Protein AF-A0A377LPB5-F1 (afdb_monomer)

Sequence (83 aa):
MAVEWDKETAQEFITEIKVDMFNHQGALANLTAAINTASSNIQSLNTEEKDGRVYSAFIRLTARGPRASGKYYAQDPRHAGRH

InterPro domains:
  IPR002912 ACT domain [PF13291] (10-54)

Secondary structure (DSSP, 8-state):
-PPPPPS---SEEEEEEEEEEE--TTHHHHHHHHHHHTTPEEEEEEEEEETTTEEEEEEEEEEE---S-S------TT--S--

Solvent-accessible surface area (backbone atoms only — not comparable to full-atom values): 5402 Å² total; per-residue (Å²): 134,86,87,79,80,79,80,78,48,88,46,78,39,83,44,77,48,80,45,81,39,65,71,50,93,58,49,68,59,53,51,54,51,55,44,56,71,68,73,33,50,78,79,44,78,48,78,44,82,42,95,87,49,33,32,38,37,42,37,33,28,37,39,66,41,78,73,86,76,74,82,81,74,71,82,68,88,79,76,86,69,88,134

Structure (mmCIF, N/CA/C/O backbone):
data_AF-A0A377LPB5-F1
#
_entry.id   AF-A0A377LPB5-F1
#
loop_
_atom_site.group_PDB
_atom_site.id
_atom_site.type_symbol
_atom_site.label_atom_id
_atom_site.label_alt_id
_atom_site.label_comp_id
_atom_site.label_asym_id
_atom_site.label_entity_id
_atom_site.label_seq_id
_atom_site.pdbx_PDB_ins_code
_atom_site.Cartn_x
_atom_site.Cartn_y
_atom_site.Cartn_z
_atom_site.occupancy
_atom_site.B_iso_or_equiv
_atom_site.auth_seq_id
_atom_site.auth_comp_id
_atom_site.auth_asym_id
_atom_site.auth_atom_id
_atom_site.pdbx_PDB_model_num
ATOM 1 N N . MET A 1 1 ? -2.638 3.045 38.347 1.00 41.44 1 MET A N 1
ATOM 2 C CA . MET A 1 1 ? -3.948 2.747 37.730 1.00 41.44 1 MET A CA 1
ATOM 3 C C . MET A 1 1 ? -3.671 1.908 36.495 1.00 41.44 1 MET A C 1
ATOM 5 O O . MET A 1 1 ? -2.816 2.308 35.716 1.00 41.44 1 MET A O 1
ATOM 9 N N . ALA A 1 2 ? -4.265 0.718 36.381 1.00 56.19 2 ALA A N 1
ATOM 10 C CA . ALA A 1 2 ? -4.054 -0.166 35.235 1.00 56.19 2 ALA A CA 1
ATOM 11 C C . ALA A 1 2 ? -5.044 0.216 34.131 1.00 56.19 2 ALA A C 1
ATOM 13 O O . ALA A 1 2 ? -6.245 0.273 34.379 1.00 56.19 2 ALA A O 1
ATOM 14 N N . VAL A 1 3 ? -4.527 0.532 32.947 1.00 6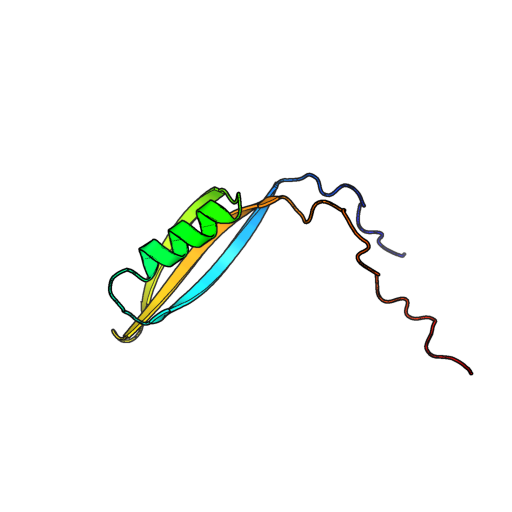6.00 3 VAL A N 1
ATOM 15 C CA . VAL A 1 3 ? -5.335 0.801 31.757 1.00 66.00 3 VAL A CA 1
ATOM 16 C C . VAL A 1 3 ? -5.657 -0.554 31.124 1.00 66.00 3 VAL A C 1
ATOM 18 O O . VAL A 1 3 ? -4.738 -1.276 30.742 1.00 66.00 3 VAL A O 1
ATOM 21 N N . GLU A 1 4 ? -6.937 -0.926 31.068 1.00 68.25 4 GLU A N 1
ATOM 22 C CA . GLU A 1 4 ? -7.402 -2.098 30.316 1.00 68.25 4 GLU A CA 1
ATOM 23 C C . GLU A 1 4 ? -7.782 -1.645 28.901 1.00 68.25 4 GLU A C 1
ATOM 25 O O . GLU A 1 4 ? -8.514 -0.671 28.731 1.00 68.25 4 GLU A O 1
ATOM 30 N N . TRP A 1 5 ? -7.254 -2.333 27.888 1.00 68.94 5 TRP A N 1
ATOM 31 C CA . TRP A 1 5 ? -7.664 -2.133 26.502 1.00 68.94 5 TRP A CA 1
ATOM 32 C C . TRP A 1 5 ? -9.061 -2.713 26.296 1.00 68.94 5 TRP A C 1
ATOM 34 O O . TR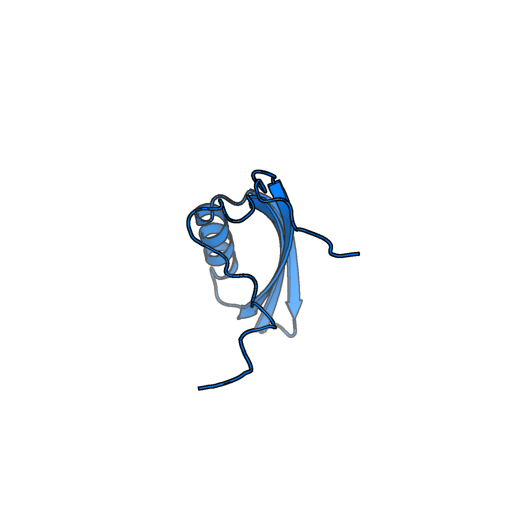P A 1 5 ? -9.324 -3.852 26.691 1.00 68.94 5 TRP A O 1
ATOM 44 N N . ASP A 1 6 ? -9.940 -1.933 25.669 1.00 62.34 6 ASP A N 1
ATOM 45 C CA . ASP A 1 6 ? -11.294 -2.371 25.350 1.00 62.34 6 ASP A CA 1
ATOM 46 C C . ASP A 1 6 ? -11.268 -3.618 24.446 1.00 62.34 6 ASP A C 1
ATOM 48 O O . ASP A 1 6 ? -10.470 -3.724 23.508 1.00 62.34 6 ASP A O 1
ATOM 52 N N . LYS A 1 7 ? -12.110 -4.602 24.776 1.00 61.84 7 LYS A N 1
ATOM 53 C CA . LYS A 1 7 ? -12.116 -5.933 24.148 1.00 61.84 7 LYS A CA 1
ATOM 54 C C . LYS A 1 7 ? -12.900 -5.956 22.835 1.00 61.84 7 LYS A C 1
ATOM 56 O O . LYS A 1 7 ? -12.779 -6.923 22.082 1.00 61.84 7 LYS A O 1
ATOM 61 N N . GLU A 1 8 ? -13.663 -4.908 22.539 1.00 56.72 8 GLU A N 1
ATOM 62 C CA . GLU A 1 8 ? -14.540 -4.817 21.379 1.00 56.72 8 GLU A CA 1
ATOM 63 C C . GLU A 1 8 ? -14.061 -3.716 20.424 1.00 56.72 8 GLU A C 1
ATOM 65 O O . GLU A 1 8 ? -14.731 -2.730 20.139 1.00 56.72 8 GLU A O 1
ATOM 70 N N . THR A 1 9 ? -12.870 -3.904 19.851 1.00 57.41 9 THR A N 1
ATOM 71 C CA . THR A 1 9 ? -12.331 -3.002 18.820 1.00 57.41 9 THR A CA 1
ATOM 72 C C . THR A 1 9 ? -12.904 -3.324 17.436 1.00 57.41 9 THR A C 1
ATOM 74 O O . THR A 1 9 ? -12.182 -3.494 16.455 1.00 57.41 9 THR A O 1
ATOM 77 N N . ALA A 1 10 ? -14.234 -3.376 17.319 1.00 58.56 10 ALA A N 1
ATOM 78 C CA . ALA A 1 10 ? -14.937 -3.461 16.032 1.00 58.56 10 ALA A CA 1
ATOM 79 C C . ALA A 1 10 ? -14.958 -2.110 15.282 1.00 58.56 10 ALA A C 1
ATOM 81 O O . ALA A 1 10 ? -15.862 -1.837 14.493 1.00 58.56 10 ALA A O 1
ATOM 82 N N . GLN A 1 11 ? -13.969 -1.256 15.539 1.00 67.69 11 GLN A N 1
ATOM 83 C CA . GLN A 1 11 ? -13.862 0.083 14.985 1.00 67.69 11 GLN A CA 1
ATOM 84 C C . GLN A 1 11 ? -12.904 0.095 13.790 1.00 67.69 11 GLN A C 1
ATOM 86 O O . GLN A 1 11 ? -11.960 -0.698 13.702 1.00 67.69 11 GLN A O 1
ATOM 91 N N . GLU A 1 12 ? -13.169 0.990 12.841 1.00 71.69 12 GLU A N 1
ATOM 92 C CA . GLU A 1 12 ? -12.236 1.289 11.761 1.00 71.69 12 GLU A CA 1
ATOM 93 C C . GLU A 1 12 ? -11.167 2.253 12.269 1.00 71.69 12 GLU A C 1
ATOM 95 O O . GLU A 1 12 ? -11.466 3.355 12.731 1.00 71.69 12 GLU A O 1
ATOM 100 N N . PHE A 1 13 ? -9.910 1.832 12.175 1.00 80.00 13 PHE A N 1
ATOM 101 C CA . PHE A 1 13 ? -8.763 2.644 12.542 1.00 80.00 13 PHE A CA 1
ATOM 102 C C . PHE A 1 13 ? -8.119 3.202 11.288 1.00 80.00 13 PHE A C 1
ATOM 104 O O . PHE A 1 13 ? -7.890 2.481 10.316 1.00 80.00 13 PHE A O 1
ATOM 111 N N . ILE A 1 14 ? -7.792 4.488 11.332 1.00 83.12 14 ILE A N 1
ATOM 112 C CA . ILE A 1 14 ? -6.950 5.107 10.318 1.00 83.12 14 ILE A CA 1
ATOM 113 C C . ILE A 1 14 ? -5.507 4.730 10.638 1.00 83.12 14 ILE A C 1
ATOM 115 O O . ILE A 1 14 ? -4.999 5.054 1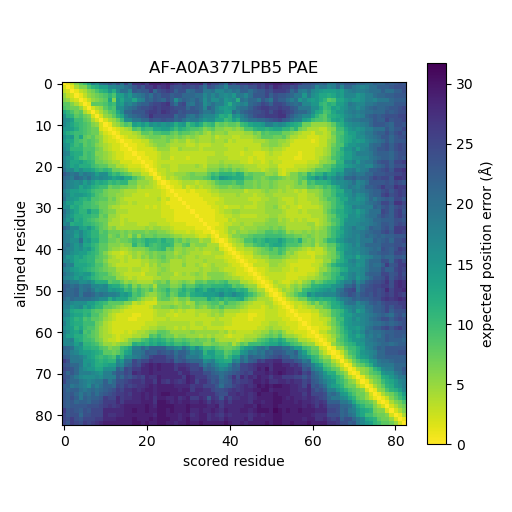1.710 1.00 83.12 14 ILE A O 1
ATOM 119 N N . THR A 1 15 ? -4.855 4.053 9.703 1.00 83.69 15 THR A N 1
ATOM 120 C CA . THR A 1 15 ? -3.451 3.660 9.796 1.00 83.69 15 THR A CA 1
ATOM 121 C C . THR A 1 15 ? -2.692 4.189 8.587 1.00 83.69 15 THR A C 1
ATOM 123 O O . THR A 1 15 ? -3.247 4.353 7.498 1.00 83.69 15 THR A O 1
ATOM 126 N N . GLU A 1 16 ? -1.424 4.506 8.806 1.00 88.00 16 GLU A N 1
ATOM 127 C CA . GLU A 1 16 ? -0.499 4.928 7.769 1.00 88.00 16 GLU A CA 1
ATOM 128 C C . GLU A 1 16 ? 0.631 3.905 7.687 1.00 88.00 16 GLU A C 1
ATOM 130 O O . GLU A 1 16 ? 1.238 3.551 8.700 1.00 88.00 16 GLU A O 1
ATOM 135 N N . ILE A 1 17 ? 0.888 3.413 6.478 1.00 87.94 17 ILE A N 1
ATOM 136 C CA . ILE A 1 17 ? 1.976 2.487 6.186 1.00 87.94 17 ILE A CA 1
ATOM 137 C C . ILE A 1 17 ? 2.927 3.123 5.177 1.00 87.94 17 ILE A C 1
ATOM 139 O O . ILE A 1 17 ? 2.503 3.757 4.209 1.00 87.94 17 ILE A O 1
ATOM 143 N N . LYS A 1 18 ? 4.225 2.923 5.399 1.00 89.62 18 LYS A N 1
ATOM 144 C CA . LYS A 1 18 ? 5.279 3.272 4.449 1.00 89.62 18 LYS A CA 1
ATOM 145 C C . LYS A 1 18 ? 5.865 1.991 3.875 1.00 89.62 18 LYS A C 1
ATOM 147 O O . LYS A 1 18 ? 6.300 1.123 4.630 1.00 89.62 18 LYS A O 1
ATOM 152 N N . VAL A 1 19 ? 5.893 1.889 2.552 1.00 87.75 19 VAL A N 1
ATOM 153 C CA . VAL A 1 19 ? 6.446 0.738 1.836 1.00 87.75 19 VAL A CA 1
ATOM 154 C C . VAL A 1 19 ? 7.530 1.219 0.885 1.00 87.75 19 VAL A C 1
ATOM 156 O O . VAL A 1 19 ? 7.246 1.938 -0.068 1.00 87.75 19 VAL A O 1
ATOM 159 N N . ASP A 1 20 ? 8.766 0.802 1.138 1.00 88.50 20 ASP A N 1
ATOM 160 C CA . ASP A 1 20 ? 9.888 1.034 0.233 1.00 88.50 20 ASP A CA 1
ATOM 161 C C . ASP A 1 20 ? 9.980 -0.138 -0.753 1.00 88.50 20 ASP A C 1
ATOM 163 O O . ASP A 1 20 ? 10.123 -1.295 -0.357 1.00 88.50 20 ASP A O 1
ATOM 167 N N . MET A 1 21 ? 9.866 0.154 -2.046 1.00 86.94 21 MET A N 1
ATOM 168 C CA . MET A 1 21 ? 9.828 -0.836 -3.120 1.00 86.94 21 MET A CA 1
ATOM 169 C C . MET A 1 21 ? 10.892 -0.546 -4.166 1.00 86.94 21 MET A C 1
ATOM 171 O O . MET A 1 21 ? 11.171 0.607 -4.475 1.00 86.94 21 MET A O 1
ATOM 175 N N . PHE A 1 22 ? 11.438 -1.587 -4.786 1.00 86.56 22 PHE A N 1
ATOM 176 C CA . PHE A 1 22 ? 12.275 -1.402 -5.968 1.00 86.56 22 PHE A CA 1
ATOM 177 C C . PHE A 1 22 ? 11.437 -0.972 -7.172 1.00 86.56 22 PHE A C 1
ATOM 179 O O . PHE A 1 22 ? 10.309 -1.431 -7.355 1.00 86.56 22 PHE A O 1
ATOM 186 N N . ASN A 1 23 ? 12.024 -0.121 -8.011 1.00 75.62 23 ASN A N 1
ATOM 187 C CA . ASN A 1 23 ? 11.433 0.355 -9.254 1.00 75.62 23 ASN A CA 1
ATOM 188 C C . ASN A 1 23 ? 11.390 -0.754 -10.313 1.00 75.62 23 ASN A C 1
ATOM 190 O O . ASN A 1 23 ? 12.189 -0.771 -11.249 1.00 75.62 23 ASN A O 1
ATOM 194 N N . HIS A 1 24 ? 10.488 -1.716 -10.145 1.00 81.44 24 HIS A N 1
ATOM 195 C CA . HIS A 1 24 ? 10.117 -2.630 -11.216 1.00 81.44 24 HIS A CA 1
ATOM 196 C C . HIS A 1 24 ? 8.725 -2.287 -11.744 1.00 81.44 24 HIS A C 1
ATOM 198 O O . HIS A 1 24 ? 7.851 -1.796 -11.021 1.00 81.44 24 HIS A O 1
ATOM 204 N N . GLN A 1 25 ? 8.498 -2.586 -13.021 1.00 82.62 25 GLN A N 1
ATOM 205 C CA . GLN A 1 25 ? 7.192 -2.420 -13.640 1.00 82.62 25 GLN A CA 1
ATOM 206 C C . GLN A 1 25 ? 6.147 -3.261 -12.888 1.00 82.62 25 GLN A C 1
ATOM 208 O O . GLN A 1 25 ? 6.318 -4.464 -12.711 1.00 82.62 25 GLN A O 1
ATOM 213 N N . GLY A 1 26 ? 5.068 -2.620 -12.431 1.00 84.19 26 GLY A N 1
ATOM 2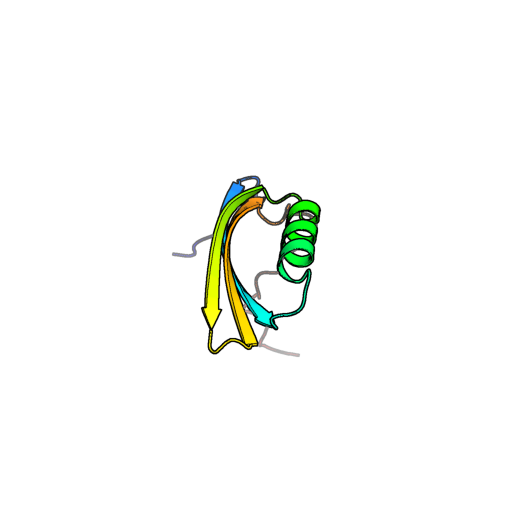14 C CA . GLY A 1 26 ? 3.962 -3.293 -11.741 1.00 84.19 26 GLY A CA 1
ATOM 215 C C . GLY A 1 26 ? 4.077 -3.396 -10.215 1.00 84.19 26 GLY A C 1
ATOM 216 O O . GLY A 1 26 ? 3.138 -3.891 -9.597 1.00 84.19 26 GLY A O 1
ATOM 217 N N . ALA A 1 27 ? 5.143 -2.879 -9.586 1.00 86.12 27 ALA A N 1
ATOM 218 C CA . ALA A 1 27 ? 5.307 -2.917 -8.123 1.00 86.12 27 ALA A CA 1
ATOM 219 C C . ALA A 1 27 ? 4.117 -2.274 -7.393 1.00 86.12 27 ALA A C 1
ATOM 221 O O . ALA A 1 27 ? 3.527 -2.857 -6.486 1.00 86.12 27 ALA A O 1
ATOM 222 N N . LEU A 1 28 ? 3.726 -1.079 -7.848 1.00 84.06 28 LEU A N 1
ATOM 223 C CA . LEU A 1 28 ? 2.618 -0.320 -7.273 1.00 84.06 28 LEU A CA 1
ATOM 224 C C . LEU A 1 28 ? 1.277 -1.033 -7.461 1.00 84.06 28 LEU A C 1
ATOM 226 O O . LEU A 1 28 ? 0.485 -1.100 -6.529 1.00 84.06 28 LEU A O 1
ATOM 230 N N . ALA A 1 29 ? 1.049 -1.615 -8.641 1.00 87.00 29 ALA A N 1
ATOM 231 C CA . ALA A 1 29 ? -0.171 -2.363 -8.927 1.00 87.00 29 ALA A CA 1
ATOM 232 C C . ALA A 1 29 ? -0.304 -3.588 -8.010 1.00 87.00 29 ALA A C 1
ATOM 234 O O . ALA A 1 29 ? -1.373 -3.818 -7.446 1.00 87.00 29 ALA A O 1
ATOM 235 N N . ASN A 1 30 ? 0.793 -4.325 -7.800 1.00 87.12 30 ASN A N 1
ATOM 236 C CA . ASN A 1 30 ? 0.830 -5.449 -6.865 1.00 87.12 30 ASN A CA 1
ATOM 237 C C . ASN A 1 30 ? 0.573 -5.000 -5.421 1.00 87.12 30 ASN A C 1
ATOM 239 O O . ASN A 1 30 ? -0.187 -5.655 -4.708 1.00 87.12 30 ASN A O 1
ATOM 243 N N . LEU A 1 31 ? 1.150 -3.869 -5.000 1.00 85.69 31 LEU A N 1
ATOM 244 C CA . LEU A 1 31 ? 0.913 -3.309 -3.670 1.00 85.69 31 LEU A CA 1
ATOM 245 C C . LEU A 1 31 ? -0.562 -2.932 -3.467 1.00 85.69 31 LEU A C 1
ATOM 247 O O . LEU A 1 31 ? -1.172 -3.330 -2.476 1.00 85.69 31 LEU A O 1
ATOM 251 N N . THR A 1 32 ? -1.162 -2.213 -4.417 1.00 82.94 32 THR A N 1
ATOM 252 C CA . THR A 1 32 ? -2.582 -1.837 -4.359 1.00 82.94 32 THR A CA 1
ATOM 253 C C . THR A 1 32 ? -3.493 -3.065 -4.364 1.00 82.94 32 THR A C 1
ATOM 255 O O . THR A 1 32 ? -4.458 -3.110 -3.602 1.00 82.94 32 THR A O 1
ATOM 258 N N . ALA A 1 33 ? -3.178 -4.084 -5.169 1.00 85.81 33 ALA A N 1
ATOM 259 C CA . ALA A 1 33 ? -3.926 -5.338 -5.186 1.00 85.81 33 ALA A CA 1
ATOM 260 C C . ALA A 1 33 ? -3.874 -6.045 -3.824 1.00 85.81 33 ALA A C 1
ATOM 262 O O . ALA A 1 33 ? -4.919 -6.428 -3.299 1.00 85.81 33 ALA A O 1
ATOM 263 N N . ALA A 1 34 ? -2.690 -6.148 -3.212 1.00 85.25 34 ALA A N 1
ATOM 264 C CA . ALA A 1 34 ? -2.533 -6.736 -1.885 1.00 85.25 34 ALA A CA 1
ATOM 265 C C . ALA A 1 34 ? -3.355 -5.982 -0.822 1.00 85.25 34 ALA A C 1
ATOM 267 O O . ALA A 1 34 ? -4.041 -6.604 -0.011 1.00 85.25 34 ALA A O 1
ATOM 268 N N . ILE A 1 35 ? -3.372 -4.648 -0.863 1.00 82.88 35 ILE A N 1
ATOM 269 C CA . ILE A 1 35 ? -4.162 -3.838 0.078 1.00 82.88 35 ILE A CA 1
ATOM 270 C C . ILE A 1 35 ? -5.667 -4.044 -0.126 1.00 82.88 35 ILE A C 1
ATOM 272 O O . ILE A 1 35 ? -6.391 -4.244 0.848 1.00 82.88 35 ILE A O 1
ATOM 276 N N . ASN A 1 36 ? -6.133 -4.090 -1.377 1.00 79.50 36 ASN A N 1
ATOM 277 C CA . ASN A 1 36 ? -7.534 -4.386 -1.680 1.00 79.50 36 ASN A CA 1
ATOM 278 C C . ASN A 1 36 ? -7.952 -5.775 -1.164 1.00 79.50 36 ASN A C 1
ATOM 280 O O . ASN A 1 36 ? -9.067 -5.934 -0.667 1.00 79.50 36 ASN A O 1
ATOM 284 N N . THR A 1 37 ? -7.063 -6.778 -1.215 1.00 79.69 37 THR A N 1
ATOM 285 C CA . THR A 1 37 ? -7.358 -8.112 -0.655 1.00 79.69 37 THR A CA 1
ATOM 286 C C . THR A 1 37 ? -7.452 -8.128 0.871 1.00 79.69 37 THR A C 1
ATOM 288 O O . THR A 1 37 ? -8.168 -8.958 1.426 1.00 79.69 37 THR A O 1
ATOM 291 N N . ALA A 1 38 ? -6.805 -7.185 1.562 1.00 75.88 38 ALA A N 1
ATOM 292 C CA . ALA A 1 38 ? -6.828 -7.094 3.020 1.00 75.88 38 ALA A CA 1
ATOM 293 C C . ALA A 1 38 ? -8.159 -6.554 3.589 1.00 75.88 38 ALA A C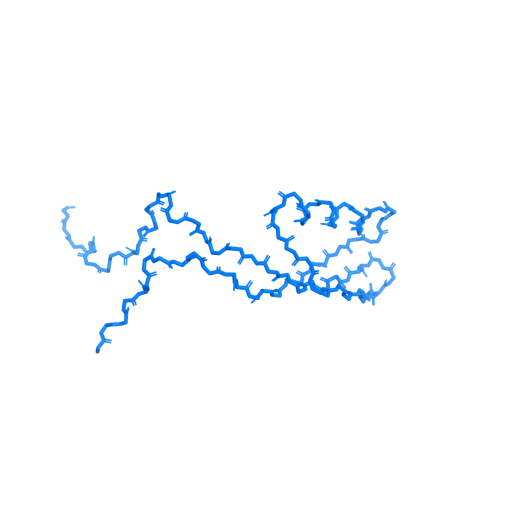 1
ATOM 295 O O . ALA A 1 38 ? -8.285 -6.398 4.802 1.00 75.88 38 ALA A O 1
ATOM 296 N N . SER A 1 39 ? -9.170 -6.284 2.745 1.00 73.69 39 SER A N 1
ATOM 297 C CA . SER A 1 39 ? -10.422 -5.612 3.143 1.00 73.69 39 SER A CA 1
ATOM 298 C C . SER A 1 39 ? -10.178 -4.268 3.843 1.00 73.69 39 SER A C 1
ATOM 300 O O . SER A 1 39 ? -10.935 -3.869 4.733 1.00 73.69 39 SER A O 1
ATOM 302 N N . SER A 1 40 ? -9.110 -3.586 3.434 1.00 75.56 40 SER A N 1
ATOM 303 C CA . SER A 1 40 ? -8.740 -2.247 3.872 1.00 75.56 40 SER A CA 1
ATOM 304 C C . SER A 1 40 ? -9.101 -1.231 2.799 1.00 75.56 40 SER A C 1
ATOM 306 O O . SER A 1 40 ? -8.904 -1.490 1.613 1.00 75.56 40 SER A O 1
ATOM 308 N N . ASN A 1 41 ? -9.605 -0.065 3.200 1.00 79.75 41 ASN A N 1
ATOM 309 C CA . ASN A 1 41 ? -9.952 0.993 2.254 1.00 79.75 41 ASN A CA 1
ATOM 310 C C . ASN A 1 41 ? -8.821 2.023 2.166 1.00 79.75 41 ASN A C 1
ATOM 312 O O . ASN A 1 41 ? -8.410 2.561 3.192 1.00 79.75 41 ASN A O 1
ATOM 316 N N . ILE A 1 42 ? -8.325 2.322 0.964 1.00 82.38 42 ILE A N 1
ATOM 317 C CA . ILE A 1 42 ? -7.278 3.336 0.761 1.00 82.38 42 ILE A CA 1
ATOM 318 C C . ILE A 1 42 ? -7.925 4.726 0.777 1.00 82.38 42 ILE A C 1
ATOM 320 O O . ILE A 1 42 ? -8.761 5.032 -0.067 1.00 82.38 42 ILE A O 1
ATOM 324 N N . GLN A 1 43 ? -7.522 5.582 1.718 1.00 84.88 43 GLN A N 1
ATOM 325 C CA . GLN A 1 43 ? -7.923 6.996 1.750 1.00 84.88 43 GLN A CA 1
ATOM 326 C C . GLN A 1 43 ? -6.987 7.867 0.916 1.00 84.88 43 GLN A C 1
ATOM 328 O O . GLN A 1 43 ? -7.433 8.773 0.218 1.00 84.88 43 GLN A O 1
ATOM 333 N N . SER A 1 44 ? -5.684 7.606 1.000 1.00 84.69 44 SER A N 1
ATOM 334 C CA . SER A 1 44 ? -4.682 8.328 0.225 1.00 84.69 44 SER A CA 1
ATOM 335 C C . SER A 1 44 ? -3.479 7.446 -0.060 1.00 84.69 44 SER A C 1
ATOM 337 O O . SER A 1 44 ? -3.068 6.646 0.780 1.00 84.69 44 SER A O 1
ATOM 339 N N . LEU A 1 45 ? -2.895 7.635 -1.237 1.00 86.19 45 LEU A N 1
ATOM 340 C CA . LEU A 1 45 ? -1.654 7.008 -1.663 1.00 86.19 45 LEU A CA 1
ATOM 341 C C . LEU A 1 45 ? -0.759 8.103 -2.235 1.00 86.19 45 LEU A C 1
ATOM 343 O O . LEU A 1 45 ? -1.157 8.796 -3.168 1.00 86.19 45 LEU A O 1
ATOM 347 N N . ASN A 1 46 ? 0.429 8.259 -1.663 1.00 86.12 46 ASN A N 1
ATOM 348 C CA . ASN A 1 46 ? 1.474 9.131 -2.178 1.00 86.12 46 ASN A CA 1
ATOM 349 C C . ASN A 1 46 ? 2.702 8.291 -2.523 1.00 86.12 46 ASN A C 1
ATOM 351 O O . ASN A 1 46 ? 3.021 7.343 -1.807 1.00 86.12 46 ASN A O 1
ATOM 355 N N . THR A 1 47 ? 3.392 8.631 -3.604 1.00 84.25 47 THR A N 1
ATOM 356 C CA . THR A 1 47 ? 4.606 7.928 -4.027 1.00 84.25 47 THR A CA 1
ATOM 357 C C . THR A 1 47 ? 5.739 8.916 -4.182 1.00 84.25 47 THR A C 1
ATOM 359 O O . THR A 1 47 ? 5.605 9.894 -4.913 1.00 84.25 47 THR A O 1
ATOM 362 N N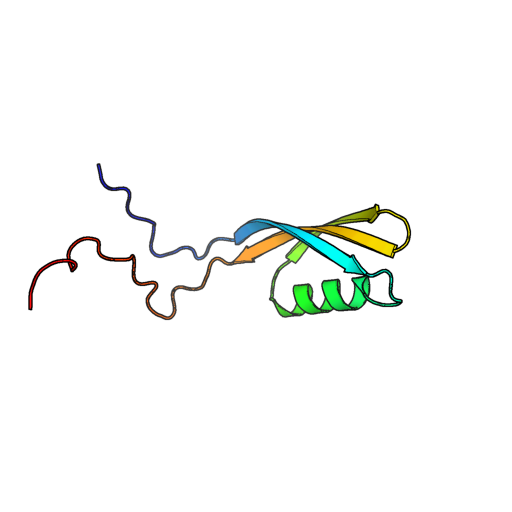 . GLU A 1 48 ? 6.859 8.628 -3.540 1.00 88.69 48 GLU A N 1
ATOM 363 C CA . GLU A 1 48 ? 8.089 9.395 -3.678 1.00 88.69 48 GLU A CA 1
ATOM 364 C C . GLU A 1 48 ?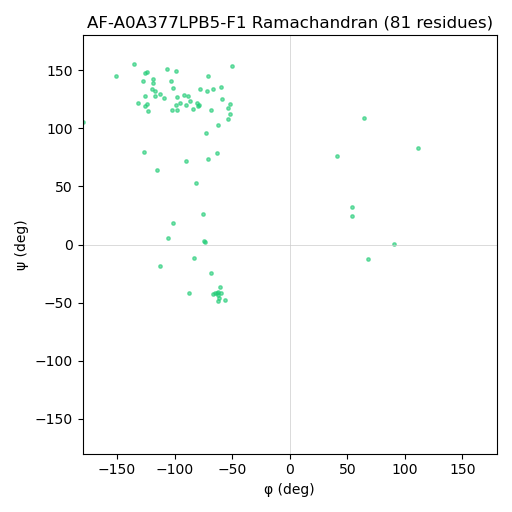 9.143 8.530 -4.364 1.00 88.69 48 GLU A C 1
ATOM 366 O O . GLU A 1 48 ? 9.376 7.388 -3.964 1.00 88.69 48 GLU A O 1
ATOM 371 N N . GLU A 1 49 ? 9.774 9.059 -5.410 1.00 84.06 49 GLU A N 1
ATOM 372 C CA . GLU A 1 49 ? 10.945 8.427 -6.011 1.00 84.06 49 GLU A CA 1
ATOM 373 C C . GLU A 1 49 ? 12.177 8.715 -5.152 1.00 84.06 49 GLU A C 1
ATOM 375 O O . GLU A 1 49 ? 12.434 9.854 -4.762 1.00 84.06 49 GLU A O 1
ATOM 380 N N . LYS A 1 50 ? 12.968 7.676 -4.896 1.00 81.56 50 LYS A N 1
ATOM 381 C CA . LYS A 1 50 ? 14.234 7.759 -4.186 1.00 81.56 50 LYS A CA 1
ATOM 382 C C . LYS A 1 50 ? 15.349 7.135 -5.024 1.00 81.56 50 LYS A C 1
ATOM 384 O O . LYS A 1 50 ? 15.332 5.944 -5.346 1.00 81.56 50 LYS A O 1
ATOM 389 N N . ASP A 1 51 ? 16.340 7.956 -5.363 1.00 79.69 51 ASP A N 1
ATOM 390 C CA . ASP A 1 51 ? 17.576 7.546 -6.044 1.00 79.69 51 ASP A CA 1
ATOM 391 C C . ASP A 1 51 ? 17.355 6.770 -7.371 1.00 79.69 51 ASP A C 1
ATOM 393 O O . ASP A 1 51 ? 18.189 5.955 -7.773 1.00 79.69 51 ASP A O 1
ATOM 397 N N . GLY A 1 52 ? 16.208 6.964 -8.042 1.00 74.62 52 GLY A N 1
ATOM 398 C CA . GLY A 1 52 ? 15.827 6.342 -9.325 1.00 74.62 52 GLY A CA 1
ATOM 399 C C . GLY A 1 52 ? 15.560 4.827 -9.301 1.00 74.62 52 GLY A C 1
ATOM 400 O O . GLY A 1 52 ? 15.017 4.267 -10.256 1.00 74.62 52 GLY A O 1
ATOM 401 N N . ARG A 1 53 ? 15.931 4.135 -8.216 1.00 82.00 53 ARG A N 1
ATOM 402 C CA . ARG A 1 53 ? 15.828 2.668 -8.078 1.00 82.00 53 ARG A CA 1
ATOM 403 C C . ARG A 1 53 ? 14.817 2.219 -7.037 1.00 82.00 53 ARG A C 1
ATOM 405 O O . ARG A 1 53 ? 14.427 1.052 -7.058 1.00 82.00 53 ARG A O 1
ATOM 412 N N . VAL A 1 54 ? 14.418 3.104 -6.131 1.00 82.56 54 VAL A N 1
ATOM 413 C CA . VAL A 1 54 ? 13.500 2.801 -5.034 1.00 82.56 54 VAL A CA 1
ATOM 414 C C . VAL A 1 54 ? 12.361 3.811 -5.059 1.00 82.56 54 VAL A C 1
ATOM 416 O O . VAL A 1 54 ? 12.578 4.985 -5.324 1.00 82.56 54 VAL A O 1
ATOM 419 N N . TYR A 1 55 ? 11.143 3.362 -4.793 1.00 87.56 55 TYR A N 1
ATOM 420 C CA . TYR A 1 55 ? 9.979 4.213 -4.584 1.00 87.56 55 TYR A CA 1
ATOM 421 C C . TYR A 1 55 ? 9.441 3.951 -3.188 1.00 87.56 55 TYR A C 1
ATOM 423 O O . TYR A 1 55 ? 9.278 2.799 -2.788 1.00 87.56 55 TYR A O 1
ATOM 431 N N . SER A 1 56 ? 9.148 5.017 -2.461 1.00 88.75 56 SER A N 1
ATOM 432 C CA . SER A 1 56 ? 8.451 4.958 -1.185 1.00 88.75 56 SER A CA 1
ATOM 433 C C . SER A 1 56 ? 6.974 5.246 -1.427 1.00 88.75 56 SER A C 1
ATOM 435 O O . SER A 1 56 ? 6.616 6.343 -1.847 1.00 88.75 56 SER A O 1
ATOM 437 N N . ALA A 1 57 ? 6.109 4.270 -1.171 1.00 88.12 57 ALA A N 1
ATOM 438 C CA . ALA A 1 57 ? 4.666 4.460 -1.159 1.00 88.12 57 ALA A CA 1
ATOM 439 C C . ALA A 1 57 ? 4.195 4.726 0.276 1.00 88.12 57 ALA A C 1
ATOM 441 O O . ALA A 1 57 ? 4.395 3.901 1.169 1.00 88.12 57 ALA A O 1
ATOM 442 N N . PHE A 1 58 ? 3.557 5.870 0.487 1.00 90.31 58 PHE A N 1
ATOM 443 C CA . PHE A 1 58 ? 2.894 6.244 1.729 1.00 90.31 58 PHE A CA 1
ATOM 444 C C . PHE A 1 58 ? 1.405 6.043 1.542 1.00 90.31 58 PHE A C 1
ATOM 446 O O . PHE A 1 58 ? 0.784 6.681 0.690 1.00 90.31 58 PHE A O 1
ATOM 453 N N . ILE A 1 59 ? 0.835 5.125 2.310 1.00 89.62 59 ILE A N 1
ATOM 454 C CA . ILE A 1 59 ? -0.547 4.711 2.132 1.00 89.62 59 ILE A CA 1
ATOM 455 C C . ILE A 1 59 ? -1.274 4.904 3.442 1.00 89.62 59 ILE A C 1
ATOM 457 O O . ILE A 1 59 ? -0.931 4.307 4.459 1.00 89.62 59 ILE A O 1
ATOM 461 N N . ARG A 1 60 ? -2.314 5.728 3.387 1.00 88.44 60 ARG A N 1
ATOM 462 C CA . ARG A 1 60 ? -3.258 5.901 4.475 1.00 88.44 60 ARG A CA 1
ATOM 463 C C . ARG A 1 60 ? -4.477 5.056 4.175 1.00 88.44 60 ARG A C 1
ATOM 465 O O . ARG A 1 60 ? -5.125 5.246 3.144 1.00 88.44 60 ARG A O 1
ATOM 472 N N . LEU A 1 61 ? -4.778 4.119 5.059 1.00 86.75 61 LEU A N 1
ATOM 473 C CA . LEU A 1 61 ? -5.875 3.180 4.883 1.00 86.75 61 LEU A CA 1
ATOM 474 C C . LEU A 1 61 ? -6.693 3.033 6.162 1.00 86.75 61 LEU A C 1
ATOM 476 O O . LEU A 1 61 ? -6.198 3.280 7.263 1.00 86.75 61 LEU A O 1
ATOM 480 N N . THR A 1 62 ? -7.956 2.639 6.014 1.00 83.56 62 THR A N 1
ATOM 481 C CA . THR A 1 62 ? -8.735 2.137 7.144 1.00 83.56 62 THR A CA 1
ATOM 482 C C . THR A 1 62 ? -8.522 0.640 7.267 1.00 83.56 62 THR A C 1
ATOM 484 O O . THR A 1 62 ? -8.657 -0.116 6.303 1.00 83.56 62 THR A O 1
ATOM 487 N N . ALA A 1 63 ? -8.159 0.206 8.466 1.00 76.25 63 ALA A N 1
ATOM 488 C CA . ALA A 1 63 ? -8.133 -1.198 8.827 1.00 76.25 63 ALA A CA 1
ATOM 489 C C . ALA A 1 63 ? -9.138 -1.408 9.953 1.00 76.25 63 ALA A C 1
ATOM 491 O O . ALA A 1 63 ? -9.162 -0.658 10.932 1.00 76.25 63 ALA A O 1
ATOM 492 N N . ARG A 1 64 ? -9.979 -2.435 9.822 1.00 71.00 64 ARG A N 1
ATOM 493 C CA . ARG A 1 64 ? -10.725 -2.917 10.982 1.00 71.00 64 ARG A CA 1
ATOM 494 C C . ARG A 1 64 ? -9.718 -3.508 11.955 1.00 71.00 64 ARG A C 1
ATOM 496 O O . ARG A 1 64 ? -8.832 -4.256 11.537 1.00 71.00 64 ARG A O 1
ATOM 503 N N . GLY A 1 65 ? -9.852 -3.144 13.231 1.00 61.97 65 GLY A N 1
ATOM 504 C CA . GLY A 1 65 ? -9.054 -3.744 14.295 1.00 61.97 65 GLY A CA 1
ATOM 505 C C . GLY A 1 65 ? -9.115 -5.272 14.211 1.00 61.97 65 GLY A C 1
ATOM 506 O O . GLY A 1 65 ? -10.081 -5.812 13.652 1.00 61.97 65 GLY A O 1
ATOM 507 N N . PRO A 1 66 ? -8.093 -5.992 14.708 1.00 56.44 66 PRO A N 1
ATOM 508 C CA . PRO A 1 66 ? -8.123 -7.444 14.716 1.00 56.44 66 PRO A CA 1
ATOM 509 C C . PRO A 1 66 ? -9.432 -7.877 15.368 1.00 56.44 66 PRO A C 1
ATOM 511 O O . PRO A 1 66 ? -9.655 -7.630 16.553 1.00 56.44 66 PRO A O 1
ATOM 514 N N . ARG A 1 67 ? -10.328 -8.486 14.577 1.00 50.16 67 ARG A N 1
ATOM 515 C CA . ARG A 1 67 ? -11.547 -9.088 15.112 1.00 50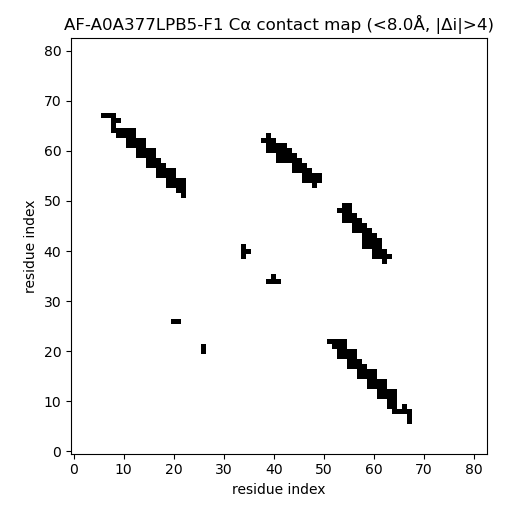.16 67 ARG A CA 1
ATOM 516 C C . ARG A 1 67 ? -11.055 -10.020 16.206 1.00 50.16 67 ARG A C 1
ATOM 518 O O . ARG A 1 67 ? -10.268 -10.915 15.901 1.00 50.16 67 ARG A O 1
ATOM 525 N N . ALA A 1 68 ? -11.447 -9.768 17.452 1.00 50.38 68 ALA A N 1
ATOM 526 C CA . ALA A 1 68 ? -11.047 -10.558 18.607 1.00 50.38 68 ALA A CA 1
ATOM 527 C C . ALA A 1 68 ? -11.584 -11.991 18.451 1.00 50.38 68 ALA A C 1
ATOM 529 O O . ALA A 1 68 ? -12.611 -12.380 18.990 1.00 50.38 68 ALA A O 1
ATOM 530 N N . SER A 1 69 ? -10.901 -12.776 17.634 1.00 48.78 69 SER A N 1
ATOM 531 C CA . SER A 1 69 ? -11.139 -14.176 17.355 1.00 48.78 69 SER A CA 1
ATOM 532 C C . SER A 1 69 ? -9.812 -14.858 17.622 1.00 48.78 69 SER A C 1
ATOM 534 O O . SER A 1 69 ? -9.036 -15.130 16.712 1.00 48.78 69 SER A O 1
ATOM 536 N N . GLY A 1 70 ? -9.548 -15.084 18.907 1.00 45.25 70 GLY A N 1
ATOM 537 C CA . GLY A 1 70 ? -8.400 -15.861 19.356 1.00 45.25 70 GLY A CA 1
ATOM 538 C C . GLY A 1 70 ? -7.348 -15.032 20.077 1.00 45.25 70 GLY A C 1
ATOM 539 O O . GLY A 1 70 ? -6.342 -14.652 19.501 1.00 45.25 70 GLY A O 1
ATOM 540 N N . LYS A 1 71 ? -7.585 -14.820 21.374 1.00 45.41 71 LYS A N 1
ATOM 541 C CA . LYS A 1 71 ? -6.559 -14.769 22.427 1.00 45.41 71 LYS A CA 1
ATOM 542 C C . LYS A 1 71 ? -5.257 -14.037 22.065 1.00 45.41 71 LYS A C 1
ATOM 544 O O . LYS A 1 71 ? -4.206 -14.657 21.922 1.00 45.41 71 LYS A O 1
ATOM 549 N N . TYR A 1 72 ? -5.299 -12.708 22.059 1.00 42.44 72 TYR A N 1
ATOM 550 C CA . TYR A 1 72 ? -4.091 -11.936 22.337 1.00 42.44 72 TYR A CA 1
ATOM 551 C C . TYR A 1 72 ? -3.802 -12.058 23.832 1.00 42.44 72 TYR A C 1
ATOM 553 O O . TYR A 1 72 ? -4.412 -11.388 24.663 1.00 42.44 72 TYR A O 1
ATOM 561 N N . TYR A 1 73 ? -2.920 -12.994 24.175 1.00 44.22 73 TYR A N 1
ATOM 562 C CA . TYR A 1 73 ? -2.332 -13.075 25.502 1.00 44.22 73 TYR A CA 1
ATOM 563 C C . TYR A 1 73 ? -1.540 -11.786 25.730 1.00 44.22 73 TYR A C 1
ATOM 565 O O . TYR A 1 73 ? -0.439 -11.620 25.206 1.00 44.22 73 TYR A O 1
ATOM 573 N N . ALA A 1 74 ? -2.113 -10.863 26.504 1.00 45.28 74 ALA A N 1
ATOM 574 C CA . ALA A 1 74 ? -1.314 -9.893 27.229 1.00 45.28 74 ALA A CA 1
ATOM 575 C C . ALA A 1 74 ? -0.270 -10.699 28.008 1.00 45.28 74 ALA A C 1
ATOM 577 O O . ALA A 1 74 ? -0.626 -11.612 28.754 1.00 45.28 74 ALA A O 1
ATOM 578 N N . GLN A 1 75 ? 1.007 -10.431 27.749 1.00 45.19 75 GLN A N 1
ATOM 579 C CA . GLN A 1 75 ? 2.110 -11.026 28.489 1.00 45.19 75 GLN A CA 1
ATOM 580 C C . GLN A 1 75 ? 1.866 -10.751 29.973 1.00 45.19 75 GLN A C 1
ATOM 582 O O . GLN A 1 75 ? 1.938 -9.607 30.418 1.00 45.19 75 GLN A O 1
ATOM 587 N N . ASP A 1 76 ? 1.495 -11.796 30.709 1.00 46.09 76 ASP A N 1
ATOM 588 C CA . ASP A 1 76 ? 1.324 -11.749 32.151 1.00 46.09 76 ASP A CA 1
ATOM 589 C C . ASP A 1 76 ? 2.715 -11.553 32.780 1.00 46.09 76 ASP A C 1
ATOM 591 O O . ASP A 1 76 ? 3.573 -12.430 32.630 1.00 46.09 76 ASP A O 1
ATOM 595 N N . PRO A 1 77 ? 2.994 -10.435 33.476 1.00 47.88 77 PRO A N 1
ATOM 596 C CA . PRO A 1 77 ? 4.306 -10.206 34.073 1.00 47.88 77 PRO A CA 1
ATOM 597 C C . PRO A 1 77 ? 4.569 -11.066 35.321 1.00 47.88 77 PRO A C 1
ATOM 599 O O . PRO A 1 77 ? 5.610 -10.898 35.954 1.00 47.88 77 PRO A O 1
ATOM 602 N N . ARG A 1 78 ? 3.647 -11.951 35.738 1.00 51.47 78 ARG A N 1
ATOM 603 C CA . ARG A 1 78 ? 3.726 -12.655 37.033 1.00 51.47 78 ARG A CA 1
ATOM 604 C C . ARG A 1 78 ? 4.127 -14.128 36.960 1.00 51.47 78 ARG A C 1
ATOM 606 O O . ARG A 1 78 ? 4.183 -14.770 38.003 1.00 51.47 78 ARG A O 1
ATOM 613 N N . HIS A 1 79 ? 4.487 -14.653 35.788 1.00 46.56 79 HIS A N 1
ATOM 614 C CA . HIS A 1 79 ? 4.974 -16.037 35.650 1.00 46.56 79 HIS A CA 1
ATOM 615 C C . HIS A 1 79 ? 6.504 -16.185 35.526 1.00 46.56 79 HIS A C 1
ATOM 617 O O . HIS A 1 79 ? 6.996 -17.247 35.155 1.00 46.56 79 HIS A O 1
ATOM 623 N N . ALA A 1 80 ? 7.279 -15.168 35.916 1.00 47.19 80 ALA A N 1
ATOM 624 C CA . ALA A 1 80 ? 8.711 -15.317 36.188 1.00 47.19 80 ALA A CA 1
ATOM 625 C C . ALA A 1 80 ? 8.933 -15.676 37.669 1.00 47.19 80 ALA A C 1
ATOM 627 O O . ALA A 1 80 ? 9.363 -14.851 38.471 1.00 47.19 80 ALA A O 1
ATOM 628 N N . GLY A 1 81 ? 8.592 -16.904 38.059 1.00 44.84 81 GLY A N 1
ATOM 629 C CA . GLY A 1 81 ? 8.827 -17.358 39.427 1.00 44.84 81 GLY A CA 1
ATOM 630 C C . GLY A 1 81 ? 8.377 -18.788 39.690 1.00 44.84 81 GLY A C 1
ATOM 631 O O . GLY A 1 81 ? 7.193 -19.023 39.890 1.00 44.84 81 GLY A O 1
ATOM 632 N N . ARG A 1 82 ? 9.368 -19.685 39.788 1.00 38.03 82 ARG A N 1
ATOM 633 C CA . ARG A 1 82 ? 9.310 -21.074 40.284 1.00 38.03 82 ARG A CA 1
ATOM 634 C C . ARG A 1 82 ? 8.460 -22.063 39.478 1.00 38.03 82 ARG A C 1
ATOM 636 O O . ARG A 1 82 ? 7.245 -22.116 39.623 1.00 38.03 82 ARG A O 1
ATOM 643 N N . HIS A 1 83 ? 9.142 -22.978 38.797 1.00 41.66 83 HIS A N 1
ATOM 644 C CA . HIS A 1 83 ? 9.424 -24.299 39.370 1.00 41.66 83 HIS A CA 1
ATOM 645 C C . HIS A 1 83 ? 10.738 -24.846 38.816 1.00 41.66 83 HIS A C 1
ATOM 647 O O . HIS A 1 83 ? 11.048 -24.524 37.649 1.00 41.66 83 HIS A O 1
#

Foldseek 3Di:
DDDDDDLPQQDWDWDKDKDKDFPDPCPVVVVVVVCVVQVKAWPDWDWDDDPVTIIIIITIIIDRDPRNDDDPPPPDPPPPDDD

Nearest PDB structures (foldseek):
  6dzs-assembly1_A  TM=8.498E-01  e=1.788E-02  Mycolicibacterium hassiacum DSM 44199
  2wve-assembly1_A  TM=7.968E-01  e=8.801E-02  Helicobacter pylori 26695
  7qri-assembly1_B  TM=7.824E-01  e=1.330E-01  Homo sapiens
  6vz8-assembly1_R  TM=8.464E-01  e=2.263E-01  Arabidopsis thaliana
  2rhq-assembly1_B-2  TM=5.433E-01  e=8.292E-01  Staphylococcus haemolyticus

Organism: Enterobacter cloacae (NCBI:txid550)

Mean predicted aligned error: 12.94 Å

Radius of gyration: 18.75 Å; Cα contacts (8 Å, |Δi|>4): 101; chains: 1; bounding box: 32×34×54 Å

pLDDT: mean 72.11, std 16.38, range [38.03, 90.31]

=== Feature glossary ===
Reading guide. The protein is described through the following features:

Foldseek 3Di. A 3Di character summarizes, for each residue, the relative orientation of the Cα frame of its nearest spatial neighbor. Because it encodes fold topology rather than chemistry, 3Di alignments detect remote structural similarity that sequence alignment misses.

Contact-map, Ramachandran, and PAE plots. Plot images: a contact map (which residues are close in 3D, as an N×N binary image), a Ramachandran scatter (backbone torsion angles, revealing secondary-structure composition at a glance), and — for AlphaFold structures — a PAE heatmap (pairwise prediction confidence).

Radius of gyration, Cα contacts, bounding box. Radius of gyration (Rg) is the root-mean-square distance of Cα atoms from their centroid — a single number for overall size and compactness. A globular domain of N residues has Rg ≈ 2.2·N^0.38 Å; an extended or disordered chain has a much larger Rg. The Cα contact count is the number of residue pairs whose Cα atoms are within 8 Å and are more than four positions apart in sequence — a standard proxy for tertiary packing density. The bounding box is the smallest axis-aligned box enclosing all Cα atoms.

Secondary structure (8-state, DSSP). Eight-state secondary structure (DSSP): H is the canonical α-helix, G the tighter 3₁₀-helix, I the wider π-helix; E/B are β-structure, T and S are turns and bends, and '-' is everything else. DSSP derives these from the pattern of main-chain N–H···O=C hydrogen bonds, not from the sequence.

B-factor. B-factor (Debye–Waller factor) reflects atomic displacement in the crystal lattice. It is an experimental observable (units Å²), not a prediction; low values mean the atom is pinned down, high values mean it moves or is heterogeneous across the crystal.

pLDDT. pLDDT is the predicted lDDT-Cα score: AlphaFold's confidence that the local environment of each residue (all inter-atomic distances within 15 Å) is correctly placed. It is a per-residue number between 0 and 100, with higher meaning more reliable.

Nearest PDB structures. Nearest PDB neighbors are the top structural matches found by Foldseek when searching this structure against the entire Protein Da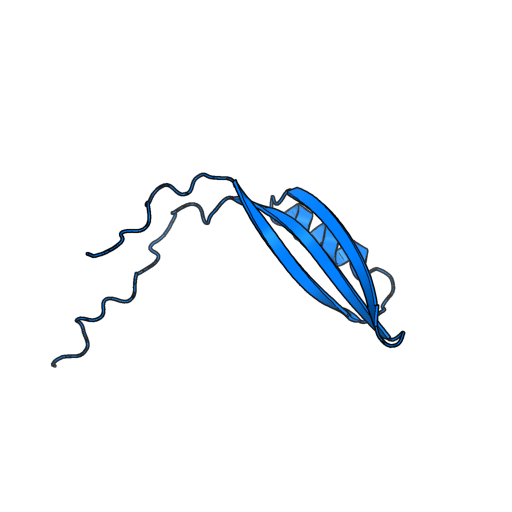ta Bank. Each hit reports a TM-score (0 to 1; >0.5 almost always implies the same fold) and an E-value. These are *structural* homologs — they may share no detectable sequence similarity.

Solvent-accessible surface area. Accessible surface area quantifies burial. A residue with SASA near zero is packed into the hydrophobic core; one with SASA >100 Å² sits on the surface. Computed here via the Shrake–Rupley numerical algorithm with a 1.4 Å probe.

Rendered structure images. Structure images are PyMOL renders from six orthogonal camera directions. Cartoon representation draws helices as coils and strands as arrows; sticks shows the backbone as bonds; surface shows the solvent-excluded envelope. Rainbow coloring maps sequence position to hue (blue→red, N→C); chain coloring assigns a distinct color per polypeptide.

Backbone torsions (φ/ψ). φ (phi) and ψ (psi) are the two rotatable backbone dihedrals per residue: φ is the C(i-1)–N–Cα–C torsion, ψ is the N–Cα–C–N(i+1) torsion, both in degrees on (−180°, 180°]. α-helical residues cluster near (−60°, −45°); β-strand residues near (−120°, +130°). A Ramachandran plot is simply a scatter of (φ, ψ) for every residue.

Predicted aligned error. Predicted Aligned Error (PAE) is an AlphaFold confidence matrix: entry (i, j) is the expected error in the position of residue j, in ångströms, when the prediction is superimposed on the true structure at residue i. Low PAE within a block of residues means that block is internally rigid and well-predicted; high PAE between two blocks means their relative placement is uncertain even if each block individually is confident.

mmCIF coordinates. Structure coordinates are given as an mmCIF _atom_site loop: one row per atom with element, residue name, chain id, sequence number, and x/y/z position in Å. Only the four main-chain atoms per residue are included here; side chains are omitted to keep the record compact.

InterPro / GO / CATH / organism. Database cross-references. InterPro integrates a dozen domain/family signature databases into unified entries with residue-range hits. GO terms attach function/process/location labels with evidence codes. CATH codes position the fold in a four-level structural taxonomy. Organism is the NCBI-taxonomy species name.

Secondary structure (3-state, P-SEA). SS3 is a coarse helix/strand/coil call (letters a/b/c) made by the P-SEA algorithm from inter-Cα distances and dihedrals. It is less detailed than DSSP but needs only Cα positions.

Sequence. Sequence gives the chain of amino acids in standard one-letter code (A=alanine, C=cysteine, …, Y=tyrosine), read N→C. It is the only feature that is directly encoded by the gene; all structural features are derived from the folded form of this sequence.